Protein AF-A0A658NJT6-F1 (afdb_monomer)

Solvent-accessible surface area (backbone atoms only — not comparable to full-atom values): 4763 Å² total; per-residue (Å²): 134,84,90,64,81,87,48,68,69,60,45,55,60,43,43,74,36,95,88,43,52,62,43,74,41,65,83,88,45,39,70,64,42,21,55,60,20,62,44,79,71,26,43,16,24,21,42,39,73,97,41,38,68,58,16,43,81,52,63,20,82,47,71,59,62,77,64,41,84,82,39,46,69,61,53,51,53,63,73,74,106

Secondary structure (DSSP, 8-state):
--SS---HHHHHHHHTSTT--EEEE-SS-HHHHHHHTTSTTPEEEE--GGGHHHHHHTT--EE--STHHHHHHHHHHHHH-

Foldseek 3Di:
DPVDDCDLVNLLVLQPDPPAQEDADPPPDLLRQLVSQVRPRYAYEYAHVVCRLVNVVNRHQAYDDPCCVPQVVVRVVSNVD

pLDDT: mean 92.47, std 6.27, range [72.0, 98.19]

Structure (mmCIF, N/CA/C/O backbone):
data_AF-A0A658NJT6-F1
#
_entry.id   AF-A0A658NJT6-F1
#
loop_
_atom_site.group_PDB
_atom_site.id
_atom_site.type_symbol
_atom_site.label_atom_id
_atom_site.label_alt_id
_atom_site.label_comp_id
_atom_site.label_asym_id
_atom_site.label_entity_id
_atom_site.label_seq_id
_atom_site.pdbx_PDB_ins_code
_atom_site.Cartn_x
_atom_site.Cartn_y
_atom_site.Cartn_z
_atom_site.occupancy
_atom_site.B_iso_or_equiv
_atom_site.auth_seq_id
_atom_site.auth_comp_id
_atom_site.auth_asym_id
_atom_site.auth_atom_id
_atom_site.pdbx_PDB_model_num
ATOM 1 N N . ARG A 1 1 ? 9.567 13.418 2.785 1.00 91.25 1 ARG A N 1
ATOM 2 C CA . ARG A 1 1 ? 8.751 14.509 2.188 1.00 91.25 1 ARG A CA 1
ATOM 3 C C . ARG A 1 1 ? 8.117 15.386 3.260 1.00 91.25 1 ARG A C 1
AT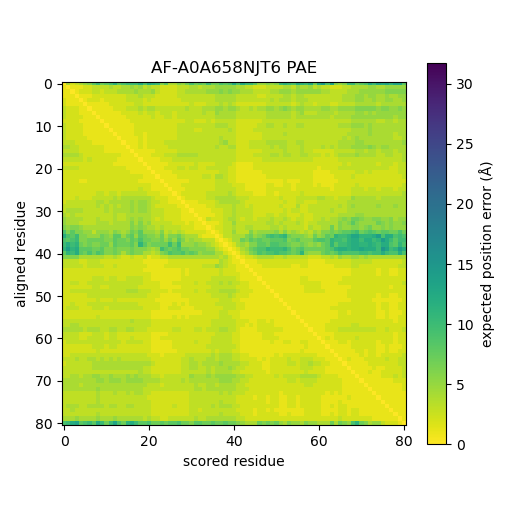OM 5 O O . ARG A 1 1 ? 8.569 16.500 3.428 1.00 91.25 1 ARG A O 1
ATOM 12 N N . THR A 1 2 ? 7.126 14.902 4.002 1.00 95.69 2 THR A N 1
ATOM 13 C CA . THR A 1 2 ? 6.341 15.706 4.962 1.00 95.69 2 THR A CA 1
ATOM 14 C C . THR A 1 2 ? 7.122 16.191 6.187 1.00 95.69 2 THR A C 1
ATOM 16 O O . THR A 1 2 ? 6.612 17.020 6.926 1.00 95.69 2 THR A O 1
ATOM 19 N N . GLY A 1 3 ? 8.319 15.650 6.451 1.00 95.12 3 GLY A N 1
ATOM 20 C CA . GLY A 1 3 ? 9.109 15.960 7.652 1.00 95.12 3 GLY A CA 1
ATOM 21 C C . GLY A 1 3 ? 8.520 15.399 8.953 1.00 95.12 3 GLY A C 1
ATOM 22 O O . GLY A 1 3 ? 9.172 15.462 9.986 1.00 95.12 3 GLY A O 1
ATOM 23 N N . VAL A 1 4 ? 7.318 14.817 8.895 1.00 94.06 4 VAL A N 1
ATOM 24 C CA . VAL A 1 4 ? 6.572 14.288 10.039 1.00 94.06 4 VAL A CA 1
ATOM 25 C C . VAL A 1 4 ? 5.937 12.947 9.645 1.00 94.06 4 VAL A C 1
ATOM 27 O O . VAL A 1 4 ? 5.207 12.904 8.645 1.00 94.06 4 VAL A O 1
ATOM 30 N N . PRO A 1 5 ? 6.218 11.848 10.372 1.00 90.62 5 PRO A N 1
ATOM 31 C CA . PRO A 1 5 ? 5.584 10.555 10.138 1.00 90.62 5 PRO A CA 1
ATOM 32 C C . PRO A 1 5 ? 4.197 10.478 10.791 1.00 90.62 5 PRO A C 1
ATOM 34 O O . PRO A 1 5 ? 3.941 11.104 11.819 1.00 90.62 5 PRO A O 1
ATOM 37 N N . ILE A 1 6 ? 3.321 9.636 10.242 1.00 90.62 6 ILE A N 1
ATOM 38 C CA . ILE A 1 6 ? 2.113 9.194 10.949 1.00 90.62 6 ILE A CA 1
ATOM 39 C C . ILE A 1 6 ? 2.539 8.091 11.924 1.00 90.62 6 ILE A C 1
ATOM 41 O O . ILE A 1 6 ? 2.937 7.000 11.510 1.00 90.62 6 ILE A O 1
ATOM 45 N N . GLY A 1 7 ? 2.521 8.405 13.219 1.00 88.50 7 GLY A N 1
ATOM 46 C CA . GLY A 1 7 ? 2.916 7.475 14.277 1.00 88.50 7 GLY A CA 1
ATOM 47 C C . GLY A 1 7 ? 1.877 6.374 14.547 1.00 88.50 7 GLY A C 1
ATOM 48 O O . GLY A 1 7 ? 0.744 6.470 14.072 1.00 88.50 7 GLY A O 1
ATOM 49 N N . PRO A 1 8 ? 2.230 5.346 15.343 1.00 84.81 8 PRO A N 1
ATOM 50 C CA . PRO A 1 8 ? 1.337 4.230 15.667 1.00 84.81 8 PRO A CA 1
ATOM 51 C C . PRO A 1 8 ? 0.004 4.661 16.293 1.00 84.81 8 PRO A C 1
ATOM 53 O O . PRO A 1 8 ? -1.041 4.183 15.875 1.00 84.81 8 PRO A O 1
ATOM 56 N N . GLU A 1 9 ? 0.021 5.616 17.226 1.00 89.56 9 GLU A N 1
ATOM 57 C CA . GLU A 1 9 ? -1.194 6.131 17.879 1.00 89.56 9 GLU A CA 1
ATOM 58 C C . GLU A 1 9 ? -2.162 6.772 16.870 1.00 89.56 9 GLU A C 1
ATOM 60 O O . GLU A 1 9 ? -3.351 6.455 16.832 1.00 89.56 9 GLU A O 1
ATOM 65 N N . ALA A 1 10 ? -1.641 7.643 16.000 1.00 91.25 10 ALA A N 1
ATOM 66 C CA . ALA A 1 10 ? -2.435 8.276 14.954 1.00 91.25 10 ALA A CA 1
ATOM 67 C C . ALA A 1 10 ? -2.960 7.242 13.945 1.00 91.25 10 ALA 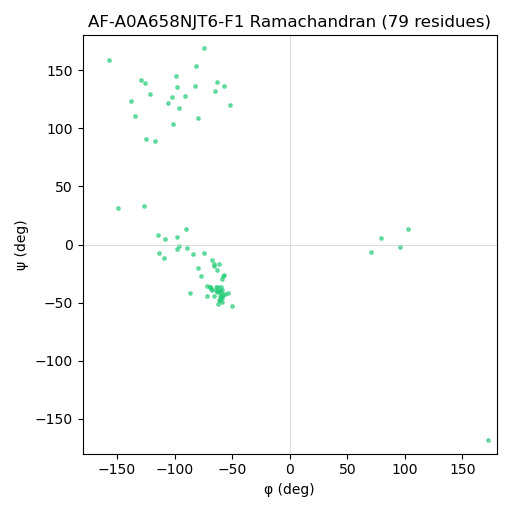A C 1
ATOM 69 O O . ALA A 1 10 ? -4.110 7.339 13.521 1.00 91.25 10 ALA A O 1
ATOM 70 N N . SER A 1 11 ? -2.140 6.243 13.602 1.00 88.75 11 SER A N 1
ATOM 71 C CA . SER A 1 11 ? -2.521 5.125 12.734 1.00 88.75 11 SER A CA 1
ATOM 72 C C . SER A 1 11 ? -3.680 4.320 13.327 1.00 88.75 11 SER A C 1
ATOM 74 O O . SER A 1 11 ? -4.669 4.094 12.638 1.00 88.75 11 SER A O 1
ATOM 76 N N . ALA A 1 12 ? -3.608 3.959 14.610 1.00 88.00 12 ALA A N 1
ATOM 77 C CA . ALA A 1 12 ? -4.660 3.216 15.303 1.00 88.00 12 ALA A CA 1
ATOM 78 C C . ALA A 1 12 ? -5.971 4.015 15.385 1.00 88.00 12 ALA A C 1
ATOM 80 O O . ALA A 1 12 ? -7.050 3.479 15.142 1.00 88.00 12 ALA A O 1
ATOM 81 N N . ARG A 1 13 ? -5.893 5.328 15.646 1.00 91.25 13 ARG A N 1
ATOM 82 C CA . ARG A 1 13 ? -7.081 6.195 15.627 1.00 91.25 13 ARG A CA 1
ATOM 83 C C . ARG A 1 13 ? -7.733 6.245 14.245 1.00 91.25 13 ARG A C 1
ATOM 85 O O . ARG A 1 13 ? -8.956 6.253 14.149 1.00 91.25 13 ARG A O 1
ATOM 92 N N . LEU A 1 14 ? -6.925 6.298 13.186 1.00 91.31 14 LEU A N 1
ATOM 93 C CA . LEU A 1 14 ? -7.413 6.283 11.808 1.00 91.31 14 LEU A CA 1
ATOM 94 C C . LEU A 1 14 ? -8.011 4.922 11.428 1.00 91.31 14 LEU A 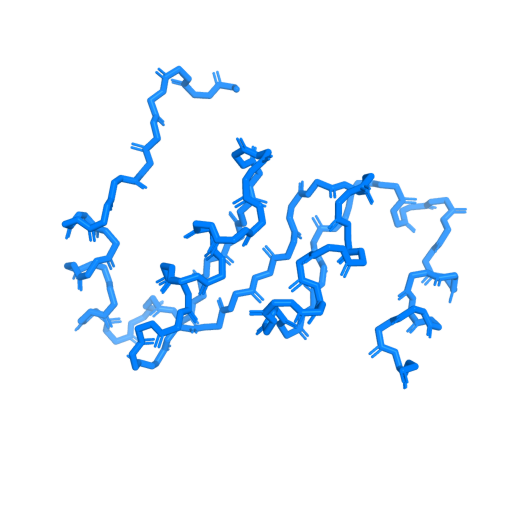C 1
ATOM 96 O O . LEU A 1 14 ? -9.030 4.909 10.747 1.00 91.31 14 LEU A O 1
ATOM 100 N N . ALA A 1 15 ? -7.447 3.812 11.915 1.00 90.50 15 ALA A N 1
ATOM 101 C CA . ALA A 1 15 ? -7.964 2.459 11.687 1.00 90.50 15 ALA A CA 1
ATOM 102 C C . ALA A 1 15 ? -9.409 2.272 12.183 1.00 90.50 15 ALA A C 1
ATOM 104 O O . ALA A 1 15 ? -10.170 1.505 11.607 1.00 90.50 15 ALA A O 1
ATOM 105 N N . GLY A 1 16 ? -9.815 3.006 13.224 1.00 91.31 16 GLY A N 1
ATOM 106 C CA . GLY A 1 16 ? -11.189 2.977 13.733 1.00 91.31 16 GLY A CA 1
ATOM 107 C C . GLY A 1 16 ? -12.217 3.721 12.870 1.00 91.31 16 GLY A C 1
ATOM 108 O O . GLY A 1 16 ? -13.409 3.672 13.172 1.00 91.31 16 GLY A O 1
ATOM 109 N N . HIS A 1 17 ? -11.797 4.444 11.826 1.00 93.81 17 HIS A N 1
ATOM 110 C CA . HIS A 1 17 ? -12.702 5.225 10.988 1.00 93.81 17 HIS A CA 1
ATOM 111 C C . HIS A 1 17 ? -13.214 4.391 9.797 1.00 93.81 17 HIS A C 1
ATOM 113 O O . HIS A 1 17 ? -12.403 3.911 9.008 1.00 93.81 17 HIS A O 1
ATOM 119 N N . PRO A 1 18 ? -14.538 4.299 9.556 1.00 93.81 18 PRO A N 1
ATOM 120 C CA . PRO A 1 18 ? -15.113 3.369 8.570 1.00 93.81 18 PRO A CA 1
ATOM 121 C C . PRO A 1 18 ? -14.679 3.631 7.119 1.00 93.81 18 PRO A C 1
ATOM 123 O O . PRO A 1 18 ? -14.732 2.736 6.284 1.00 93.81 18 PRO A O 1
ATOM 126 N N . ASN A 1 19 ? -14.242 4.857 6.816 1.00 95.44 19 ASN A N 1
ATOM 127 C CA . ASN A 1 19 ? -13.783 5.243 5.476 1.00 95.44 19 ASN A CA 1
ATOM 128 C C . ASN A 1 19 ? -12.256 5.176 5.292 1.00 95.44 19 ASN A C 1
ATOM 130 O O . ASN A 1 19 ? -11.771 5.502 4.210 1.00 95.44 19 ASN A O 1
ATOM 134 N N . VAL A 1 20 ? -11.484 4.821 6.325 1.00 94.12 20 VAL A N 1
ATOM 135 C CA . VAL A 1 20 ? -10.029 4.666 6.201 1.00 94.12 20 VAL A CA 1
ATOM 136 C C . VAL A 1 20 ? -9.724 3.180 6.104 1.00 94.12 20 VAL A C 1
ATOM 138 O O . VAL A 1 20 ? -9.778 2.463 7.092 1.00 94.12 20 VAL A O 1
ATOM 141 N N . LEU A 1 21 ? -9.425 2.727 4.888 1.00 93.44 21 LEU A N 1
ATOM 142 C CA . LEU A 1 21 ? -9.304 1.299 4.571 1.00 93.44 21 LEU A CA 1
ATOM 143 C C . LEU A 1 21 ? -7.866 0.853 4.306 1.00 93.44 21 LEU A C 1
ATOM 145 O O . LEU A 1 21 ? -7.607 -0.337 4.165 1.00 93.44 21 LEU A O 1
ATOM 149 N N . ALA A 1 22 ? -6.929 1.791 4.158 1.00 94.12 22 ALA A N 1
ATOM 150 C CA . ALA A 1 22 ? -5.570 1.464 3.759 1.00 94.12 22 ALA A CA 1
ATOM 151 C C . ALA A 1 22 ? -4.544 2.521 4.170 1.00 94.12 22 ALA A C 1
ATOM 153 O O . ALA A 1 22 ? -4.863 3.699 4.340 1.00 94.12 22 ALA A O 1
ATOM 154 N N . ILE A 1 23 ? -3.284 2.093 4.236 1.00 93.69 23 ILE A N 1
ATOM 155 C CA . ILE A 1 23 ? -2.101 2.941 4.365 1.00 93.69 23 ILE A CA 1
ATOM 156 C C . ILE A 1 23 ? -1.178 2.668 3.178 1.00 93.69 23 ILE A C 1
ATOM 158 O O . ILE A 1 23 ? -0.813 1.527 2.910 1.00 93.69 23 ILE A O 1
ATOM 162 N N . LYS A 1 24 ? -0.750 3.736 2.500 1.00 95.50 24 LYS A N 1
ATOM 163 C CA . LYS A 1 24 ? 0.404 3.716 1.596 1.00 95.50 24 LYS A CA 1
ATOM 164 C C . LYS A 1 24 ? 1.625 4.207 2.362 1.00 95.50 24 LYS A C 1
ATOM 166 O O . LYS A 1 24 ? 1.657 5.368 2.771 1.00 95.50 24 LYS A O 1
ATOM 171 N N . ASP A 1 25 ? 2.634 3.361 2.517 1.00 94.69 25 ASP A N 1
ATOM 172 C CA . ASP A 1 25 ? 3.812 3.694 3.313 1.00 94.69 25 ASP A CA 1
ATOM 173 C C . ASP A 1 25 ? 5.037 4.006 2.441 1.00 94.69 25 ASP A C 1
ATOM 175 O O . ASP A 1 25 ? 5.481 3.192 1.637 1.00 94.69 25 ASP A O 1
ATOM 179 N N . ALA A 1 26 ? 5.588 5.208 2.613 1.00 95.81 26 ALA A N 1
ATOM 180 C CA . ALA A 1 26 ? 6.813 5.675 1.960 1.00 95.81 26 ALA A CA 1
ATOM 181 C C . ALA A 1 26 ? 7.834 6.183 2.997 1.00 95.81 26 ALA A C 1
ATOM 183 O O . ALA A 1 26 ? 8.538 7.169 2.775 1.00 95.81 26 ALA A O 1
ATOM 184 N N . THR A 1 27 ? 7.853 5.564 4.184 1.00 93.19 27 THR A N 1
ATOM 185 C CA . THR A 1 27 ? 8.738 5.947 5.299 1.00 93.19 27 THR A CA 1
ATOM 186 C C . THR A 1 27 ? 10.133 5.328 5.208 1.00 93.19 27 THR A C 1
ATOM 188 O O . THR A 1 27 ? 11.000 5.682 6.002 1.00 93.19 27 THR A O 1
ATOM 191 N N . GLY A 1 28 ? 10.358 4.405 4.269 1.00 93.62 28 GLY A N 1
ATOM 192 C CA . GLY A 1 28 ? 11.615 3.663 4.146 1.00 93.62 28 GLY A CA 1
ATOM 193 C C . GLY A 1 28 ? 11.763 2.505 5.143 1.00 93.62 28 GLY A C 1
ATOM 194 O O . GLY A 1 28 ? 12.821 1.888 5.210 1.00 93.62 28 GLY A O 1
ATOM 195 N N . ASN A 1 29 ? 10.724 2.194 5.930 1.00 92.12 29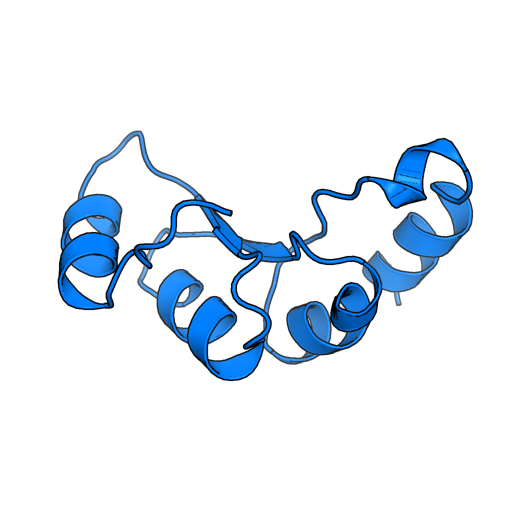 ASN A N 1
ATOM 196 C CA . ASN A 1 29 ? 10.743 1.117 6.922 1.00 92.12 29 ASN A CA 1
ATOM 197 C C . ASN A 1 29 ? 9.581 0.138 6.692 1.00 92.12 29 ASN A C 1
ATOM 199 O O . ASN A 1 29 ? 8.490 0.311 7.241 1.00 92.12 29 ASN A O 1
ATOM 203 N N . ALA A 1 30 ? 9.837 -0.904 5.896 1.00 90.31 30 ALA A N 1
ATOM 204 C CA . ALA A 1 30 ? 8.835 -1.901 5.512 1.00 90.31 30 ALA A CA 1
ATOM 205 C C . ALA A 1 30 ? 8.240 -2.659 6.710 1.00 90.31 30 ALA A C 1
ATOM 207 O O . ALA A 1 30 ? 7.027 -2.851 6.774 1.00 90.31 30 ALA A O 1
ATOM 208 N N . VAL A 1 31 ? 9.067 -3.017 7.699 1.00 88.50 31 VAL A N 1
ATOM 209 C CA . VAL A 1 31 ? 8.623 -3.734 8.907 1.00 88.50 31 VAL A CA 1
ATOM 210 C C . VAL A 1 31 ? 7.628 -2.886 9.697 1.00 88.50 31 VAL A C 1
ATOM 212 O O . VAL A 1 31 ? 6.544 -3.347 10.052 1.00 88.50 31 VAL A O 1
ATOM 215 N N . ALA A 1 32 ? 7.983 -1.630 9.976 1.00 86.44 32 ALA A N 1
ATOM 216 C CA . ALA A 1 32 ? 7.127 -0.737 10.745 1.00 86.44 32 ALA A CA 1
ATOM 217 C C . ALA A 1 32 ? 5.867 -0.334 9.962 1.00 86.44 32 ALA A C 1
ATOM 219 O O . ALA A 1 32 ? 4.796 -0.220 10.556 1.00 86.44 32 ALA A O 1
ATOM 220 N N . GLY A 1 33 ? 5.984 -0.139 8.644 1.00 83.94 33 GLY A N 1
ATOM 221 C CA . GLY A 1 33 ? 4.859 0.190 7.767 1.00 83.94 33 GLY A CA 1
ATOM 222 C C . GLY A 1 33 ? 3.837 -0.936 7.662 1.00 83.94 33 GLY A C 1
ATOM 223 O O . GLY A 1 33 ? 2.640 -0.692 7.811 1.00 83.94 33 GLY A O 1
ATOM 224 N N . CYS A 1 34 ? 4.290 -2.181 7.500 1.00 83.44 34 CYS A N 1
ATOM 225 C CA . CYS A 1 34 ? 3.380 -3.323 7.471 1.00 83.44 34 CYS A CA 1
ATOM 22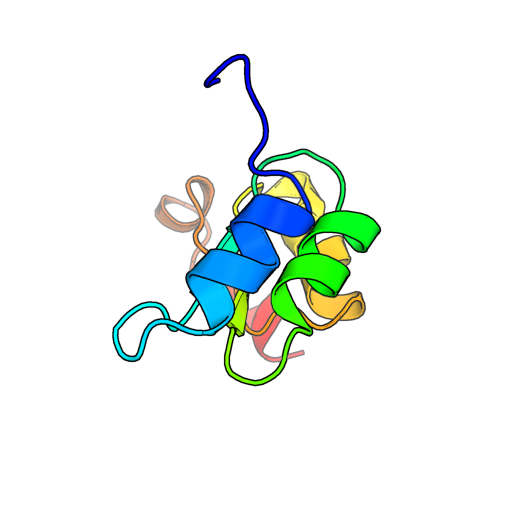6 C C . CYS A 1 34 ? 2.717 -3.554 8.826 1.00 83.44 34 CYS A C 1
ATOM 228 O O . CYS A 1 34 ? 1.514 -3.773 8.854 1.00 83.44 34 CYS A O 1
ATOM 230 N N . ARG A 1 35 ? 3.434 -3.396 9.951 1.00 83.25 35 ARG A N 1
ATOM 231 C CA . ARG A 1 35 ? 2.817 -3.472 11.291 1.00 83.25 35 ARG A CA 1
ATOM 232 C C . ARG A 1 35 ? 1.691 -2.453 11.476 1.00 83.25 35 ARG A C 1
ATOM 234 O O . ARG A 1 35 ? 0.636 -2.817 11.974 1.00 83.25 35 ARG A O 1
ATOM 241 N N . ARG A 1 36 ? 1.876 -1.204 11.028 1.00 80.88 36 ARG A N 1
ATOM 242 C CA . ARG A 1 36 ? 0.820 -0.169 11.070 1.00 80.88 36 ARG A CA 1
ATOM 243 C C . ARG A 1 36 ? -0.406 -0.528 10.230 1.00 80.88 36 ARG A C 1
ATOM 245 O O . ARG A 1 36 ? -1.520 -0.214 10.623 1.00 80.88 36 ARG A O 1
ATOM 252 N N . GLY A 1 37 ? -0.196 -1.171 9.084 1.00 72.25 37 GLY A N 1
ATOM 253 C CA . GLY A 1 37 ? -1.269 -1.706 8.246 1.00 72.25 37 GLY A CA 1
ATOM 254 C C . GLY A 1 37 ? -1.651 -3.151 8.578 1.00 72.25 37 GLY A C 1
ATOM 255 O O . GLY A 1 37 ? -2.305 -3.780 7.768 1.00 72.25 37 GLY A O 1
ATOM 256 N N . SER A 1 38 ? -1.206 -3.703 9.712 1.00 72.00 38 SER A N 1
ATOM 257 C CA . SER A 1 38 ? -1.686 -4.992 10.239 1.00 72.00 38 SER A CA 1
ATOM 258 C C . SER A 1 38 ? -2.759 -4.785 11.312 1.00 72.00 38 SER A C 1
ATOM 260 O O . SER A 1 38 ? -3.311 -5.757 11.825 1.00 72.00 38 SER A O 1
ATOM 262 N N . GLU A 1 39 ? -3.043 -3.525 11.667 1.00 75.19 39 GLU A N 1
ATOM 263 C CA . GLU A 1 39 ? -4.199 -3.168 12.483 1.00 75.19 39 GLU A CA 1
ATOM 264 C C . GLU A 1 39 ? -5.479 -3.672 11.792 1.00 75.19 39 GLU A C 1
ATOM 266 O O . GLU A 1 39 ? -5.604 -3.525 10.568 1.00 75.19 39 GLU A O 1
ATOM 271 N N . PRO A 1 40 ? -6.432 -4.270 12.531 1.00 72.56 40 PRO A N 1
ATOM 272 C CA . PRO A 1 40 ? -7.631 -4.846 11.934 1.00 72.56 40 PRO A CA 1
ATOM 273 C C . PRO A 1 40 ? -8.355 -3.846 11.024 1.00 72.56 40 PRO A C 1
ATOM 275 O O . PRO A 1 40 ? -8.792 -2.790 11.473 1.00 72.56 40 PRO A O 1
ATOM 278 N N . GLY A 1 41 ? -8.496 -4.193 9.742 1.00 75.44 41 GLY A N 1
ATOM 279 C CA . GLY A 1 41 ? -9.262 -3.409 8.767 1.00 75.44 41 GLY A CA 1
ATOM 280 C C . GLY A 1 41 ? -8.461 -2.429 7.905 1.00 75.44 41 GLY A C 1
ATOM 281 O O . GLY A 1 41 ? -9.049 -1.830 7.006 1.00 75.44 41 GLY A O 1
ATOM 282 N N . LEU A 1 42 ? -7.145 -2.292 8.104 1.00 89.56 42 LEU A N 1
ATOM 283 C CA . LEU A 1 42 ? -6.293 -1.500 7.212 1.00 89.56 42 LEU A CA 1
ATOM 284 C C . LEU A 1 42 ? -5.490 -2.393 6.267 1.00 89.56 42 LEU A C 1
ATOM 286 O O . LEU A 1 42 ? -4.760 -3.268 6.699 1.00 89.56 42 LEU A O 1
ATOM 290 N N . ALA A 1 43 ? -5.571 -2.140 4.966 1.00 92.75 43 ALA A N 1
ATOM 291 C CA . ALA A 1 43 ? -4.669 -2.724 3.980 1.00 92.75 43 ALA A CA 1
ATOM 292 C C . ALA A 1 43 ? -3.348 -1.936 3.911 1.00 92.75 43 ALA A C 1
ATOM 294 O O . ALA A 1 43 ? -3.357 -0.705 3.857 1.00 92.75 43 ALA A O 1
ATOM 295 N N . SER A 1 44 ? -2.203 -2.617 3.853 1.00 93.19 44 SER A N 1
ATOM 296 C CA . SER A 1 44 ? -0.901 -1.959 3.667 1.00 93.19 44 SER A CA 1
ATOM 297 C C . SER A 1 44 ? -0.453 -1.994 2.205 1.00 93.19 44 SER A C 1
ATOM 299 O O . SER A 1 44 ? -0.531 -3.037 1.561 1.00 93.19 44 SER A O 1
ATOM 301 N N . TYR A 1 45 ? 0.043 -0.873 1.681 1.00 96.38 45 TYR A N 1
ATOM 302 C CA . TYR A 1 45 ? 0.617 -0.760 0.339 1.00 96.38 45 TYR A CA 1
ATOM 303 C C . TYR A 1 45 ? 2.028 -0.175 0.392 1.00 96.38 45 TYR A C 1
ATOM 305 O O . TYR A 1 45 ? 2.268 0.827 1.075 1.00 96.38 45 TYR A O 1
ATOM 313 N N . SER A 1 46 ? 2.940 -0.728 -0.412 1.00 97.31 46 SER A N 1
ATOM 314 C CA . SER A 1 46 ? 4.244 -0.100 -0.651 1.00 97.31 46 SER A CA 1
ATOM 315 C C . SER 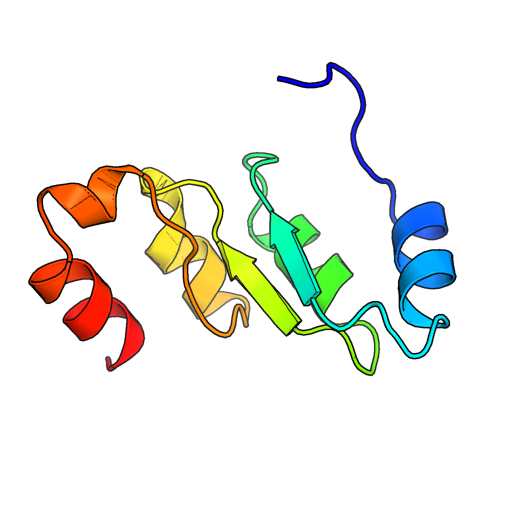A 1 46 ? 4.068 1.233 -1.376 1.00 97.31 46 SER A C 1
ATOM 317 O O . SER A 1 46 ? 3.356 1.318 -2.379 1.00 97.31 46 SER A O 1
ATOM 319 N N . GLY A 1 47 ? 4.732 2.278 -0.897 1.00 97.19 47 GLY A N 1
ATOM 320 C CA . GLY A 1 47 ? 4.832 3.569 -1.568 1.00 97.19 47 GLY A CA 1
ATOM 321 C C . GLY A 1 47 ? 6.241 3.936 -2.020 1.00 97.19 47 GLY A C 1
ATOM 322 O O . GLY A 1 47 ? 6.432 5.082 -2.428 1.00 97.19 47 GLY A O 1
ATOM 323 N N . ASP A 1 48 ? 7.191 3.002 -1.929 1.00 96.62 48 ASP A N 1
ATOM 324 C CA . ASP A 1 48 ? 8.601 3.202 -2.266 1.00 96.62 48 ASP A CA 1
ATOM 325 C C . ASP A 1 48 ? 9.131 2.028 -3.105 1.00 96.62 48 ASP A C 1
ATOM 327 O O . ASP A 1 48 ? 9.255 0.901 -2.626 1.00 96.62 48 ASP A O 1
ATOM 331 N N . ASP A 1 49 ? 9.420 2.287 -4.381 1.00 97.44 49 ASP A N 1
ATOM 332 C CA . ASP A 1 49 ? 9.672 1.245 -5.383 1.00 97.44 49 ASP A CA 1
ATOM 333 C C . ASP A 1 49 ? 10.855 0.309 -5.079 1.00 97.44 49 ASP A C 1
ATOM 335 O O . ASP A 1 49 ? 10.699 -0.906 -5.240 1.00 97.44 49 ASP A O 1
ATOM 339 N N . PRO A 1 50 ? 12.012 0.798 -4.586 1.00 97.06 50 PRO A N 1
ATOM 340 C CA . PRO A 1 50 ? 13.117 -0.062 -4.163 1.00 97.06 50 PRO A CA 1
ATOM 341 C C . PRO A 1 50 ? 12.755 -1.011 -3.013 1.00 97.06 50 PRO A C 1
ATOM 343 O O . PRO A 1 50 ? 13.474 -1.977 -2.769 1.00 97.06 50 PRO A O 1
ATOM 346 N N . LEU A 1 51 ? 11.655 -0.746 -2.302 1.00 97.38 51 LEU A N 1
ATOM 347 C CA . LEU A 1 51 ? 11.191 -1.527 -1.161 1.00 97.38 51 LEU A CA 1
ATOM 348 C C . LEU A 1 51 ? 9.933 -2.349 -1.460 1.00 97.38 51 LEU A C 1
ATOM 350 O O . LEU A 1 51 ? 9.442 -3.005 -0.546 1.00 97.38 51 LEU A O 1
ATOM 354 N N . ASN A 1 52 ? 9.432 -2.379 -2.701 1.00 97.44 52 ASN A N 1
ATOM 355 C CA . ASN A 1 52 ? 8.210 -3.116 -3.054 1.00 97.44 52 ASN A CA 1
ATOM 356 C C . ASN A 1 52 ? 8.240 -4.569 -2.560 1.00 97.44 52 ASN A C 1
ATOM 358 O O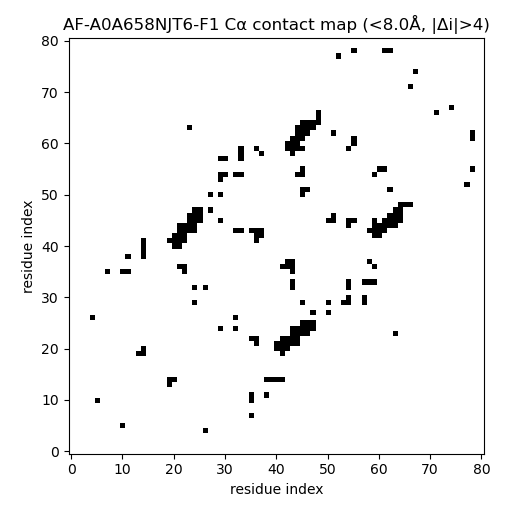 . ASN A 1 52 ? 7.353 -4.971 -1.810 1.00 97.44 52 ASN A O 1
ATOM 362 N N . LEU A 1 53 ? 9.297 -5.321 -2.887 1.00 97.19 53 LEU A N 1
ATOM 363 C CA . LEU A 1 53 ? 9.451 -6.702 -2.419 1.00 97.19 53 LEU A CA 1
ATOM 364 C C . LEU A 1 53 ? 9.497 -6.779 -0.887 1.00 97.19 53 LEU A C 1
ATOM 366 O O . LEU A 1 53 ? 8.814 -7.604 -0.291 1.00 97.19 53 LEU A O 1
ATOM 370 N N . SER A 1 54 ? 10.249 -5.884 -0.241 1.00 96.81 54 SER A N 1
ATOM 371 C CA . SER A 1 54 ? 10.343 -5.822 1.221 1.00 96.81 54 SER A CA 1
ATOM 372 C C . SER A 1 54 ? 8.988 -5.573 1.885 1.00 96.81 54 SER A C 1
ATOM 374 O O . SER A 1 54 ? 8.729 -6.132 2.940 1.00 96.81 54 SER A O 1
ATOM 376 N N . PHE A 1 55 ? 8.110 -4.761 1.303 1.00 96.44 55 PHE A N 1
ATOM 377 C CA . PHE A 1 55 ? 6.756 -4.559 1.823 1.00 96.44 55 PHE A CA 1
ATOM 378 C C . PHE A 1 55 ? 5.867 -5.787 1.602 1.00 96.44 55 PHE A C 1
ATOM 380 O O . PHE A 1 55 ? 5.176 -6.206 2.529 1.00 96.44 55 PHE A O 1
ATOM 387 N N . LEU A 1 56 ? 5.915 -6.396 0.413 1.00 95.69 56 LEU A N 1
ATOM 388 C CA . LEU A 1 56 ? 5.117 -7.584 0.088 1.00 95.69 56 LEU A CA 1
ATOM 389 C C . LEU A 1 56 ? 5.426 -8.748 1.041 1.00 95.69 56 LEU A C 1
ATOM 391 O O . LEU A 1 56 ? 4.510 -9.309 1.636 1.00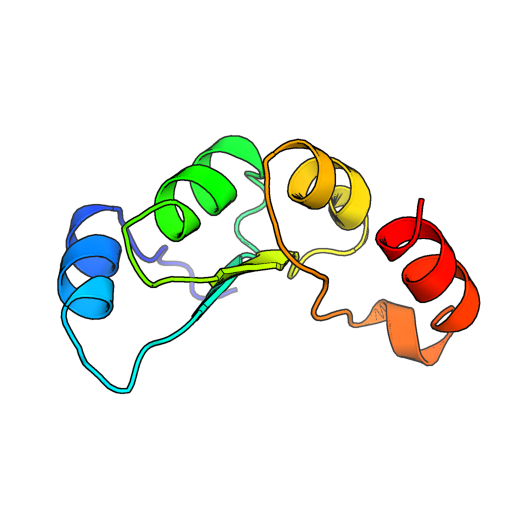 95.69 56 LEU A O 1
ATOM 395 N N . VAL A 1 57 ? 6.708 -9.038 1.303 1.00 95.00 57 VAL A N 1
ATOM 396 C CA . VAL A 1 57 ? 7.096 -10.123 2.231 1.00 95.00 57 VAL A CA 1
ATOM 397 C C . VAL A 1 57 ? 6.697 -9.861 3.689 1.00 95.00 57 VAL A C 1
ATOM 399 O O . VAL A 1 57 ? 6.646 -10.795 4.484 1.00 95.00 57 VAL A O 1
ATOM 402 N N . HIS A 1 58 ? 6.407 -8.608 4.054 1.00 93.44 58 HIS A N 1
ATOM 403 C CA . HIS A 1 58 ? 5.934 -8.236 5.391 1.00 93.44 58 HIS A CA 1
ATOM 404 C C . HIS A 1 58 ? 4.405 -8.086 5.472 1.00 93.44 58 HIS A C 1
ATOM 406 O O . HIS A 1 58 ? 3.901 -7.702 6.527 1.00 93.44 58 HIS A O 1
ATOM 412 N N . GLY A 1 59 ? 3.667 -8.419 4.407 1.00 91.00 59 GLY A N 1
ATOM 413 C CA . GLY A 1 59 ? 2.202 -8.468 4.413 1.00 91.00 59 GLY A CA 1
ATOM 414 C C . GLY A 1 59 ? 1.504 -7.282 3.747 1.00 91.00 59 GLY A C 1
ATOM 415 O O . GLY A 1 59 ? 0.296 -7.121 3.918 1.00 91.00 59 GLY A O 1
ATOM 416 N N . ALA A 1 60 ? 2.217 -6.443 2.989 1.00 94.62 60 ALA A N 1
ATOM 417 C CA . ALA A 1 60 ? 1.547 -5.488 2.111 1.00 94.62 60 ALA A CA 1
ATOM 418 C C . ALA A 1 60 ? 0.735 -6.220 1.032 1.00 94.62 60 ALA A C 1
ATOM 420 O O . ALA A 1 60 ? 1.191 -7.204 0.457 1.00 94.62 60 ALA A O 1
ATOM 421 N N . VAL A 1 61 ? -0.455 -5.708 0.724 1.00 94.44 61 VAL A N 1
ATOM 422 C CA . VAL A 1 61 ? -1.384 -6.309 -0.249 1.00 94.44 61 VAL A CA 1
ATOM 423 C C . VAL A 1 61 ? -1.151 -5.815 -1.679 1.00 94.44 61 VAL A C 1
ATOM 425 O O . VAL A 1 61 ? -1.829 -6.241 -2.611 1.00 94.44 61 VAL A O 1
ATOM 428 N N . GLY A 1 62 ? -0.218 -4.881 -1.869 1.00 96.00 62 GLY A N 1
ATOM 429 C CA . GLY A 1 62 ? 0.108 -4.333 -3.177 1.00 96.00 62 GLY A CA 1
ATOM 430 C C . GLY A 1 62 ? 1.073 -3.155 -3.124 1.00 96.00 62 GLY A C 1
ATOM 431 O O . GLY A 1 62 ? 1.672 -2.834 -2.093 1.00 96.00 62 GLY A O 1
ATOM 432 N N . VAL A 1 63 ? 1.206 -2.484 -4.267 1.00 97.69 63 VAL A N 1
ATOM 433 C CA . VAL A 1 63 ? 2.125 -1.358 -4.465 1.00 97.69 63 VAL A CA 1
ATOM 434 C C . VAL A 1 63 ? 1.388 -0.164 -5.073 1.00 97.69 63 VAL A C 1
ATOM 436 O O . VAL A 1 63 ? 0.536 -0.325 -5.943 1.00 97.69 63 VAL A O 1
ATOM 439 N N . VAL A 1 64 ? 1.727 1.049 -4.640 1.00 97.94 64 VAL A N 1
ATOM 440 C CA . VAL A 1 64 ? 1.292 2.305 -5.266 1.00 97.94 64 VAL A CA 1
ATOM 441 C C . VAL A 1 64 ? 2.534 3.029 -5.768 1.00 97.94 64 VAL A C 1
ATOM 443 O O . VAL A 1 64 ? 3.148 3.842 -5.068 1.00 97.94 64 VAL A O 1
ATOM 446 N N . SER A 1 65 ? 2.890 2.701 -7.001 1.00 97.38 65 SER A N 1
ATOM 447 C CA . SER A 1 65 ? 4.216 2.921 -7.564 1.00 97.38 65 SER A CA 1
ATOM 448 C C . SER A 1 65 ? 4.320 4.175 -8.439 1.00 97.38 65 SER A C 1
ATOM 450 O O . SER A 1 65 ? 3.395 4.511 -9.177 1.00 97.38 65 SER A O 1
ATOM 452 N N . GLY A 1 66 ? 5.479 4.842 -8.386 1.00 96.62 66 GLY A N 1
ATOM 453 C CA . GLY A 1 66 ? 5.869 5.853 -9.371 1.00 96.62 66 GLY A CA 1
ATOM 454 C C . GLY A 1 66 ? 6.564 5.228 -10.586 1.00 96.62 66 GLY A C 1
ATOM 455 O O . GLY A 1 66 ? 6.249 5.583 -11.720 1.00 96.62 66 GLY A O 1
ATOM 456 N N . GLY A 1 67 ? 7.456 4.257 -10.366 1.00 96.62 67 GLY A N 1
ATOM 457 C CA . GLY A 1 67 ? 8.157 3.499 -11.408 1.00 96.62 67 GLY A CA 1
ATOM 458 C C . GLY A 1 67 ? 7.242 2.613 -12.257 1.00 96.62 67 GLY A C 1
ATOM 459 O O . GLY A 1 67 ? 7.604 2.243 -13.373 1.00 96.62 67 GLY A O 1
ATOM 460 N N . GLY A 1 68 ? 6.024 2.336 -11.783 1.00 97.25 68 GLY A N 1
ATOM 461 C CA . GLY A 1 68 ? 5.010 1.566 -12.497 1.00 97.25 68 GLY A CA 1
ATOM 462 C C . GLY A 1 68 ? 4.659 2.157 -13.861 1.00 97.25 68 GLY A C 1
ATOM 463 O O . GLY A 1 68 ? 4.341 1.402 -14.770 1.00 97.25 68 GLY A O 1
ATOM 464 N N . HIS A 1 69 ? 4.828 3.469 -14.064 1.00 98.06 69 HIS A N 1
ATOM 465 C CA . HIS A 1 69 ? 4.665 4.089 -15.384 1.00 98.06 69 HIS A CA 1
ATOM 466 C C . HIS A 1 69 ? 5.601 3.498 -16.456 1.00 98.06 69 HIS A C 1
ATOM 468 O O . HIS A 1 69 ? 5.262 3.542 -1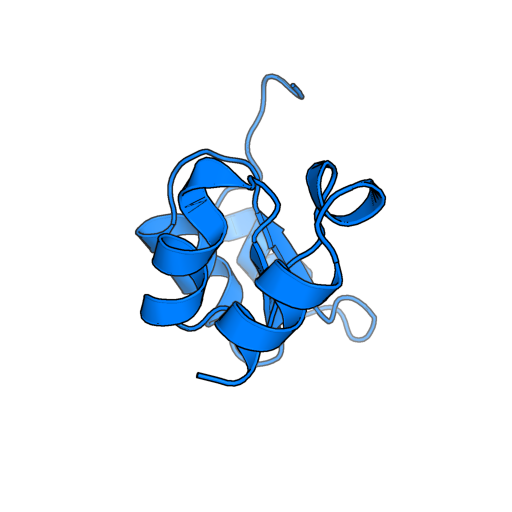7.634 1.00 98.06 69 HIS A O 1
ATOM 474 N N . GLY A 1 70 ? 6.763 2.957 -16.069 1.00 98.19 70 GLY A N 1
ATOM 475 C CA . GLY A 1 70 ? 7.743 2.365 -16.988 1.00 98.19 70 GLY A CA 1
ATOM 476 C C . GLY A 1 70 ? 7.946 0.853 -16.842 1.00 98.19 70 GLY A C 1
ATOM 477 O O . GLY A 1 70 ? 8.673 0.272 -17.642 1.00 98.19 70 GLY A O 1
ATOM 478 N N . ALA A 1 71 ? 7.353 0.219 -15.826 1.00 97.19 71 ALA A N 1
ATOM 479 C CA . ALA A 1 71 ? 7.591 -1.193 -15.502 1.00 97.19 71 ALA A CA 1
ATOM 480 C C . ALA A 1 71 ? 6.363 -1.893 -14.880 1.00 97.19 71 ALA A C 1
ATOM 482 O O . ALA A 1 71 ? 6.511 -2.769 -14.024 1.00 97.19 71 ALA A O 1
ATOM 483 N N . ALA A 1 72 ? 5.147 -1.481 -15.262 1.00 97.38 72 ALA A N 1
ATOM 484 C CA . ALA A 1 72 ? 3.897 -2.006 -14.702 1.00 97.38 72 ALA A CA 1
ATOM 485 C C . ALA A 1 72 ? 3.797 -3.539 -14.776 1.00 97.38 72 ALA A C 1
ATOM 487 O O . ALA A 1 72 ? 3.378 -4.169 -13.809 1.00 97.38 72 ALA A O 1
ATOM 488 N N . ASP A 1 73 ? 4.212 -4.135 -15.895 1.00 98.00 73 ASP A N 1
ATOM 489 C CA . ASP A 1 73 ? 4.239 -5.582 -16.126 1.00 98.00 73 ASP A CA 1
ATOM 490 C C . ASP A 1 73 ? 5.122 -6.310 -15.102 1.00 98.00 73 ASP A C 1
ATOM 492 O O . ASP A 1 73 ? 4.702 -7.296 -14.496 1.00 98.00 73 ASP A O 1
ATOM 496 N N . ARG A 1 74 ? 6.319 -5.777 -14.832 1.00 97.94 74 ARG A N 1
ATOM 497 C CA . ARG A 1 74 ? 7.260 -6.362 -13.867 1.00 97.94 74 ARG A CA 1
ATOM 498 C C . ARG A 1 74 ? 6.753 -6.246 -12.436 1.00 97.94 74 ARG A C 1
ATOM 500 O O . ARG A 1 74 ? 6.935 -7.171 -11.650 1.00 97.94 74 ARG A O 1
ATOM 507 N N . TYR A 1 75 ? 6.118 -5.127 -12.085 1.00 97.62 75 TYR A N 1
ATOM 508 C CA . TYR A 1 75 ? 5.523 -4.961 -10.758 1.00 97.62 75 TYR A CA 1
ATOM 509 C C . TYR A 1 75 ? 4.270 -5.808 -10.573 1.00 97.62 75 TYR A C 1
ATOM 511 O O . TYR A 1 75 ? 4.094 -6.366 -9.496 1.00 97.62 75 TYR A O 1
ATOM 519 N N . ARG A 1 76 ? 3.445 -5.988 -11.611 1.00 97.94 76 ARG A N 1
ATOM 520 C CA . ARG A 1 76 ? 2.340 -6.955 -11.572 1.00 97.94 76 ARG A CA 1
ATOM 521 C C . ARG A 1 76 ? 2.870 -8.363 -11.317 1.00 97.94 76 ARG A C 1
ATOM 523 O O . ARG A 1 76 ? 2.428 -8.995 -10.367 1.00 97.94 76 ARG A O 1
ATOM 530 N N . HIS A 1 77 ? 3.883 -8.782 -12.076 1.00 98.00 77 HIS A N 1
ATOM 531 C CA . HIS A 1 77 ? 4.521 -10.085 -11.894 1.00 98.00 77 HIS A CA 1
ATOM 532 C C . HIS A 1 77 ? 5.107 -10.268 -10.484 1.00 98.00 77 HIS A C 1
ATOM 534 O O . HIS A 1 77 ? 4.979 -11.337 -9.908 1.00 98.00 77 HIS A O 1
ATOM 540 N N . MET A 1 78 ? 5.707 -9.225 -9.897 1.00 97.38 78 MET A N 1
ATOM 541 C CA . MET A 1 78 ? 6.197 -9.263 -8.512 1.00 97.38 78 MET A CA 1
ATOM 542 C C . MET A 1 78 ? 5.075 -9.439 -7.480 1.00 97.38 78 MET A C 1
ATOM 544 O O . MET A 1 78 ? 5.298 -10.086 -6.469 1.00 97.38 78 MET A O 1
ATOM 548 N N . VAL A 1 79 ? 3.902 -8.838 -7.700 1.00 97.25 79 VAL A N 1
ATOM 549 C CA . VAL A 1 79 ? 2.758 -8.937 -6.776 1.00 97.25 79 VAL A CA 1
ATOM 550 C C . VAL A 1 79 ? 2.032 -10.283 -6.906 1.00 97.25 79 VAL A C 1
ATOM 552 O O . VAL A 1 79 ? 1.409 -10.722 -5.947 1.00 97.25 79 VAL A O 1
ATOM 555 N N . ASP A 1 80 ? 2.083 -10.919 -8.079 1.00 96.69 80 ASP A N 1
ATOM 556 C CA . ASP A 1 80 ? 1.482 -12.240 -8.326 1.00 96.69 80 ASP A CA 1
ATOM 557 C C . ASP A 1 80 ? 2.324 -13.425 -7.824 1.00 96.69 80 ASP A C 1
ATOM 559 O O . ASP A 1 80 ? 1.782 -14.522 -7.688 1.00 96.69 80 ASP A O 1
ATOM 563 N N . ALA A 1 81 ? 3.628 -13.220 -7.618 1.00 92.00 81 ALA A N 1
ATOM 564 C CA . ALA A 1 81 ? 4.588 -14.256 -7.228 1.00 92.00 81 ALA A CA 1
ATOM 565 C C . ALA A 1 81 ? 4.521 -14.592 -5.731 1.00 92.00 81 ALA A C 1
ATOM 567 O O . ALA A 1 81 ? 4.620 -15.800 -5.413 1.00 92.00 81 ALA A O 1
#

Radius of gyration: 12.66 Å; Cα contacts (8 Å, |Δi|>4): 109; chains: 1; bounding box: 28×30×35 Å

Sequence (81 aa):
RTGVPIGPEASARLAGHPNVLAIKDATGNAVAGCRRGSEPGLASYSGDDPLNLSFLVHGAVGVVSGGGHGAADRYRHMVDA

Mean predicted aligned error: 2.92 Å

Nearest PDB structures (foldseek):
  5j5d-assembly1_A  TM=9.343E-01  e=2.761E-04  Mycobacterium tuberculosis H37Rv
  3cpr-assembly1_A  TM=9.165E-01  e=1.996E-03  Corynebacterium glutamicum
  3s5o-assembly1_A  TM=9.252E-01  e=1.538E-02  Homo sapiens
  2yxg-assembly1_D  TM=8.337E-01  e=2.911E-02  Methanocaldococcus jannaschii DSM 2661
  3qfe-assembly2_B  TM=6.977E-01  e=6.226E-01  Coccidioides immitis RS